Protein AF-A0AAN8J5N7-F1 (afdb_monomer)

InterPro domains:
  IPR000756 Diacylglycerol kinase, accessory domain [PF00609] (14-137)
  IPR000756 Diacylglycerol kinase, accessory domain [SM00045] (11-137)
  IPR016064 NAD kinase/diacylglycerol kinase-like domain superfamily [SSF111331] (6-150)
  IPR037607 Diacylglycerol kinase [PTHR11255] (16-158)

Nearest PDB structures (foldseek):
  3vzd-assembly2_B  TM=5.921E-01  e=3.097E-03  Homo sapiens
  3vzc-assembly1_A  TM=5.542E-01  e=2.042E-03  Homo sapiens
  3vzd-assembly2_E-4  TM=5.529E-01  e=8.522E-03  Homo sapiens
  3vzc-assembly4_D  TM=5.404E-01  e=1.372E-02  Homo sapiens
  3vzb-assembly1_A  TM=5.386E-01  e=2.641E-02  Homo sapiens

Mean predicted aligned error: 8.02 Å

Solvent-accessible surface area (backbone atoms only — not comparable to full-atom values): 9602 Å² total; per-residue (Å²): 140,82,87,89,80,88,70,79,65,63,32,43,30,39,42,67,67,79,44,69,81,68,74,57,60,75,70,52,54,63,54,30,53,60,33,45,79,25,44,48,44,24,48,66,86,40,76,57,90,70,64,87,23,34,24,44,38,37,30,38,55,72,57,43,87,91,71,32,36,57,75,69,68,51,68,84,59,84,91,69,76,84,82,50,69,85,74,57,41,32,42,31,32,48,31,64,40,75,66,51,54,56,29,40,63,72,68,75,46,68,69,45,76,74,50,73,26,50,33,42,36,38,39,35,69,68,49,56,41,53,33,31,42,78,84,52,71,47,78,39,67,61,42,78,46,79,48,59,76,86,65,86,81,94,72,94,72,82,87,130

Sequence (160 aa):
MGECIYSVEQFLALAKFCYFTYGTKDVLERECKDLHKKIQVELDGKPIDLPEIEGLVILN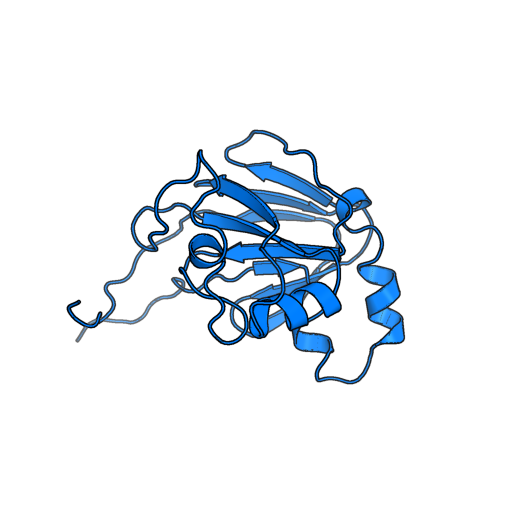ISSWGGGVRPWQLSPDEEGFKPVRYDDKVLEVMALYSSFHIAQLQVGLASPIKLGQASEVKIRLSGGNAPMQVDGEPWIQHPAEIIISHHGQASMLAKME

Organism: Patella caerulea (NCBI:txid87958)

Radius of gyration: 15.78 Å; Cα contacts (8 Å, |Δi|>4): 296; chains: 1; bounding box: 33×38×49 Å

pLDDT: mean 79.76, std 18.22, range [24.88, 98.19]

Foldseek 3Di:
DDDDDDDLWWKKKLACVLVVVVPPPPVQVVQLFQVQVQKWKDFQNHTFRDDRFSMKIKGLDQADQQGQRQCVLCVPDPDDDPRDNPPLKIWIWTHNDPVSSVCSNVSNDHIGTRDIHQKMKMFGHNAWTWIDTPHDIDIHGGDIDMDHDDDDDDDDDDDD

Secondary structure (DSSP, 8-state):
-------S---EEESSHHHHTTT-HHHHHHHHTTHHHHEEEEETTEEE---S-SEEEEESSS-BTTTB-HHHH-TT-TTPPPP-SSSS-EEEEEES-HHHHHHHHTTSS--EEEEEESEEEEEE-SS-EEEEETTEEEEEPSEEEEEE------------

Structure (mmCIF, N/CA/C/O backbone):
data_AF-A0AAN8J5N7-F1
#
_entry.id   AF-A0AAN8J5N7-F1
#
loop_
_atom_site.group_PDB
_atom_site.id
_atom_site.type_symbol
_atom_site.label_atom_id
_atom_site.label_alt_id
_atom_site.label_comp_id
_atom_site.label_asym_id
_atom_site.label_entity_id
_atom_site.label_seq_id
_atom_site.pdbx_PDB_ins_code
_atom_site.Cartn_x
_atom_site.Cartn_y
_atom_site.Cartn_z
_atom_site.occupancy
_atom_site.B_iso_or_equiv
_atom_site.auth_seq_id
_atom_site.auth_comp_id
_atom_site.auth_asym_id
_atom_site.auth_atom_id
_atom_site.pdbx_PDB_model_num
ATOM 1 N N . MET A 1 1 ? 7.778 9.420 -32.842 1.00 39.41 1 MET A N 1
ATOM 2 C CA . MET A 1 1 ? 6.674 10.368 -32.591 1.00 39.41 1 MET A CA 1
ATOM 3 C C . MET A 1 1 ? 5.528 9.552 -32.050 1.00 39.41 1 MET A C 1
ATOM 5 O O . MET A 1 1 ? 5.104 8.637 -32.739 1.00 39.41 1 MET A O 1
ATOM 9 N N . GLY A 1 2 ? 5.119 9.789 -30.814 1.00 28.58 2 GLY A N 1
ATOM 10 C CA . GLY A 1 2 ? 4.080 8.989 -30.178 1.00 28.58 2 GLY A CA 1
ATOM 11 C C . GLY A 1 2 ? 3.784 9.571 -28.815 1.00 28.58 2 GLY A C 1
ATOM 12 O O . GLY A 1 2 ? 4.687 9.672 -27.996 1.00 28.58 2 GLY A O 1
ATOM 13 N N . GLU A 1 3 ? 2.567 10.060 -28.671 1.00 26.83 3 GLU A N 1
ATOM 14 C CA . GLU A 1 3 ? 2.068 10.924 -27.612 1.00 26.83 3 GLU A CA 1
ATOM 15 C C . GLU A 1 3 ? 2.080 10.260 -26.228 1.00 26.83 3 GLU A C 1
ATOM 17 O O . GLU A 1 3 ? 1.970 9.044 -26.089 1.00 26.83 3 GLU A O 1
ATOM 22 N N . CYS A 1 4 ? 2.233 11.102 -25.206 1.00 39.81 4 CYS A N 1
ATOM 23 C CA . CYS A 1 4 ? 2.320 10.736 -23.799 1.00 39.81 4 CYS A CA 1
ATOM 24 C C . CYS A 1 4 ? 0.940 10.921 -23.153 1.00 39.81 4 CYS A C 1
ATOM 26 O O . CYS A 1 4 ? 0.425 12.039 -23.157 1.00 39.81 4 CYS A O 1
ATOM 28 N N . ILE A 1 5 ? 0.340 9.853 -22.615 1.00 24.88 5 ILE A N 1
ATOM 29 C CA . ILE A 1 5 ? -0.875 9.903 -21.782 1.00 24.88 5 ILE A CA 1
ATOM 30 C C . ILE A 1 5 ? -0.716 8.890 -20.626 1.00 24.88 5 ILE A C 1
ATOM 32 O O . ILE A 1 5 ? -0.153 7.814 -20.800 1.00 24.88 5 ILE A O 1
ATOM 36 N N . TYR A 1 6 ? -1.156 9.314 -19.441 1.00 30.36 6 TYR A N 1
ATOM 37 C CA . TYR A 1 6 ? -0.693 8.996 -18.084 1.00 30.36 6 TYR A CA 1
ATOM 38 C C . TYR A 1 6 ? -0.882 7.568 -17.516 1.00 30.36 6 TYR A C 1
ATOM 40 O O . TYR A 1 6 ? -1.828 6.859 -17.846 1.00 30.36 6 TYR A O 1
ATOM 48 N N . SER A 1 7 ? -0.056 7.315 -16.482 1.00 31.45 7 SER A N 1
ATOM 49 C CA . SER A 1 7 ? -0.211 6.409 -15.321 1.00 31.45 7 SER A CA 1
ATOM 50 C C . SER A 1 7 ? 0.401 5.005 -15.432 1.00 31.45 7 SER A C 1
ATOM 52 O O . SER A 1 7 ? -0.281 4.038 -15.748 1.00 31.45 7 SER A O 1
ATOM 54 N N . VAL A 1 8 ? 1.698 4.891 -15.114 1.00 30.47 8 VAL A N 1
ATOM 55 C CA . VAL A 1 8 ? 2.372 3.592 -14.876 1.00 30.47 8 VAL A CA 1
ATOM 56 C C . VAL A 1 8 ? 3.122 3.554 -13.536 1.00 30.47 8 VAL A C 1
ATOM 58 O O . VAL A 1 8 ? 3.721 2.538 -13.200 1.00 30.47 8 VAL A O 1
ATOM 61 N N . GLU A 1 9 ? 3.080 4.618 -12.732 1.00 39.28 9 GLU A N 1
ATOM 62 C CA . GLU A 1 9 ? 3.928 4.703 -11.536 1.00 39.28 9 GLU A CA 1
ATOM 63 C C . GLU A 1 9 ? 3.197 4.601 -10.201 1.00 39.28 9 GLU A C 1
ATOM 65 O O . GLU A 1 9 ? 3.896 4.624 -9.213 1.00 39.28 9 GLU A O 1
ATOM 70 N N . GLN A 1 10 ? 1.882 4.345 -10.137 1.00 40.84 10 GLN A N 1
ATOM 71 C CA . GLN A 1 10 ? 1.082 4.457 -8.903 1.00 40.84 10 GLN A CA 1
ATOM 72 C C . GLN A 1 10 ? 1.672 3.721 -7.682 1.00 40.84 10 GLN A C 1
ATOM 74 O O . GLN A 1 10 ? 1.384 2.556 -7.410 1.00 40.84 10 GLN A O 1
ATOM 79 N N . PHE A 1 11 ? 2.466 4.441 -6.904 1.00 49.28 11 PHE A N 1
ATOM 80 C CA . PHE A 1 11 ? 2.841 4.108 -5.549 1.00 49.28 11 PHE A CA 1
ATOM 81 C C . PHE A 1 11 ? 1.792 4.729 -4.647 1.00 49.28 11 PHE A C 1
ATOM 83 O O . PHE A 1 11 ? 1.860 5.927 -4.429 1.00 49.28 11 PHE A O 1
ATOM 90 N N . LEU A 1 12 ? 0.841 3.975 -4.096 1.00 53.41 12 LEU A N 1
ATOM 91 C CA . LEU A 1 12 ? 0.008 4.541 -3.037 1.00 53.41 12 LEU A CA 1
ATOM 92 C C . LEU A 1 12 ? 0.590 4.179 -1.678 1.00 53.41 12 LEU A C 1
ATOM 94 O O . LEU A 1 12 ? 0.562 3.013 -1.284 1.00 53.41 12 LEU A O 1
ATOM 98 N N . ALA A 1 13 ? 1.023 5.186 -0.922 1.00 57.97 13 ALA A N 1
ATOM 99 C CA . ALA A 1 13 ? 1.199 5.037 0.514 1.00 57.97 13 ALA A CA 1
ATOM 100 C C . ALA A 1 13 ? 0.158 5.798 1.313 1.00 57.97 13 ALA A C 1
ATOM 102 O O . ALA A 1 13 ? -0.004 7.010 1.181 1.00 57.97 13 ALA A O 1
ATOM 103 N N . LEU A 1 14 ? -0.436 5.079 2.257 1.00 58.09 14 LEU A N 1
ATOM 104 C CA . LEU A 1 14 ? -1.031 5.648 3.453 1.00 58.09 14 LEU A CA 1
ATOM 105 C C . LEU A 1 14 ? 0.070 5.752 4.509 1.00 58.09 14 LEU A C 1
ATOM 107 O O . LEU A 1 14 ? 0.166 4.881 5.365 1.00 58.09 14 LEU A O 1
ATOM 111 N N . ALA A 1 15 ? 0.981 6.722 4.416 1.00 58.00 15 ALA A N 1
ATOM 112 C CA . ALA A 1 15 ? 2.078 6.818 5.382 1.00 58.00 15 ALA A CA 1
ATOM 113 C C . ALA A 1 15 ? 2.638 8.236 5.551 1.00 58.00 15 ALA A C 1
ATOM 115 O O . ALA A 1 15 ? 2.529 9.102 4.689 1.00 58.00 15 ALA A O 1
ATOM 116 N N . LYS A 1 16 ? 3.333 8.435 6.677 1.00 54.41 16 LYS A N 1
ATOM 117 C CA . LYS A 1 16 ? 3.960 9.692 7.129 1.00 54.41 16 LYS A CA 1
ATOM 118 C C . LYS A 1 16 ? 5.162 10.162 6.283 1.00 54.41 16 LYS A C 1
ATOM 120 O O . LYS A 1 16 ? 5.783 11.159 6.644 1.00 54.41 16 LYS A O 1
ATOM 125 N N . PHE A 1 17 ? 5.542 9.455 5.214 1.00 53.00 17 PHE A N 1
ATOM 126 C CA . PHE A 1 17 ? 6.863 9.601 4.583 1.00 53.00 17 PHE A CA 1
ATOM 127 C C . PHE A 1 17 ? 7.121 11.014 4.033 1.00 53.00 17 PHE A C 1
ATOM 129 O O . PHE 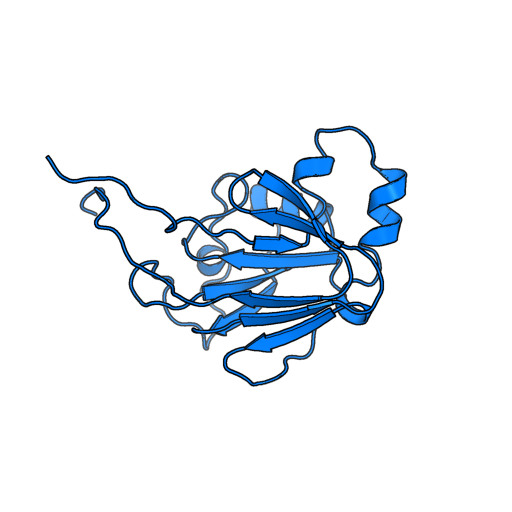A 1 17 ? 8.109 11.637 4.417 1.00 53.00 17 PHE A O 1
ATOM 136 N N . CYS A 1 18 ? 6.201 11.572 3.238 1.00 50.78 18 CYS A N 1
ATOM 137 C CA . CYS A 1 18 ? 6.325 12.943 2.727 1.00 50.78 18 CYS A CA 1
ATOM 138 C C . CYS A 1 18 ? 6.305 14.022 3.819 1.00 50.78 18 CYS A C 1
ATOM 140 O O . CYS A 1 18 ? 6.862 15.095 3.624 1.00 50.78 18 CYS A O 1
ATOM 142 N N . TYR A 1 19 ? 5.699 13.762 4.979 1.00 46.88 19 TYR A N 1
ATOM 143 C CA . TYR A 1 19 ? 5.621 14.752 6.056 1.00 46.88 19 TYR A CA 1
ATOM 144 C C . TYR A 1 19 ? 6.784 14.674 7.049 1.00 46.88 19 TYR A C 1
ATOM 146 O O . TYR A 1 19 ? 7.016 15.626 7.796 1.00 46.88 19 TYR A O 1
ATOM 154 N N . PHE A 1 20 ? 7.559 13.583 7.040 1.00 48.88 20 PHE A N 1
ATOM 155 C CA . PHE A 1 20 ? 8.790 13.481 7.826 1.00 48.88 20 PHE A CA 1
ATOM 156 C C . PHE A 1 20 ? 9.802 14.577 7.448 1.00 48.88 20 PHE A C 1
ATOM 158 O O . PHE A 1 20 ? 10.536 15.056 8.313 1.00 48.88 20 PHE A O 1
ATOM 165 N N . THR A 1 21 ? 9.796 15.032 6.191 1.00 48.31 21 THR A N 1
ATOM 166 C CA . THR A 1 21 ? 10.653 16.123 5.702 1.00 48.31 21 THR A CA 1
ATOM 167 C C . THR A 1 21 ? 10.114 17.525 6.024 1.00 48.31 21 THR A C 1
ATOM 169 O O . THR A 1 21 ? 10.899 18.469 6.039 1.00 48.31 21 THR A O 1
ATOM 172 N N . TYR A 1 22 ? 8.823 17.678 6.354 1.00 44.62 22 TYR A N 1
ATOM 173 C CA . TYR A 1 22 ? 8.160 18.983 6.539 1.00 44.62 22 TYR A CA 1
ATOM 174 C C . TYR A 1 22 ? 7.880 19.391 8.002 1.00 44.62 22 TYR A C 1
ATOM 176 O O . TYR A 1 22 ? 7.240 20.409 8.250 1.00 44.62 22 TYR A O 1
ATOM 184 N N . GLY A 1 23 ? 8.394 18.662 8.999 1.00 40.72 23 GLY A N 1
ATOM 185 C CA . GLY A 1 23 ? 8.480 19.163 10.383 1.00 40.72 23 GLY A CA 1
ATOM 186 C C . GLY A 1 23 ? 7.190 19.137 11.222 1.00 40.72 23 GLY A C 1
ATOM 187 O O . GLY A 1 23 ? 7.233 19.490 12.397 1.00 40.72 23 GLY A O 1
ATOM 188 N N . THR A 1 24 ? 6.062 18.654 10.697 1.00 51.09 24 THR A N 1
ATOM 189 C CA . THR A 1 24 ? 4.785 18.510 11.430 1.00 51.09 24 THR A CA 1
ATOM 190 C C . THR A 1 24 ? 4.638 17.126 12.076 1.00 51.09 24 THR A C 1
ATOM 192 O O . THR A 1 24 ? 3.695 16.390 11.787 1.00 51.09 24 THR A O 1
ATOM 195 N N . LYS A 1 25 ? 5.590 16.730 12.929 1.00 51.50 25 LYS A N 1
ATOM 196 C CA . LYS A 1 25 ? 5.638 15.370 13.507 1.00 51.50 25 LYS A CA 1
ATOM 197 C C . LYS A 1 25 ? 4.430 15.043 14.406 1.00 51.50 25 LYS A C 1
ATOM 199 O O . LYS A 1 25 ? 3.832 13.983 14.249 1.00 51.50 25 LYS A O 1
ATOM 204 N N . ASP A 1 26 ? 3.999 15.977 15.255 1.00 49.69 26 ASP A N 1
ATOM 205 C CA . ASP A 1 26 ? 3.040 15.678 16.337 1.00 49.69 26 ASP A CA 1
ATOM 206 C C . ASP A 1 26 ? 1.576 15.505 15.891 1.00 49.69 26 ASP A C 1
ATOM 208 O O . ASP A 1 26 ? 0.827 14.720 16.476 1.00 49.69 26 ASP A O 1
ATOM 212 N N . VAL A 1 27 ? 1.133 16.226 14.855 1.00 53.59 27 VAL A N 1
ATOM 213 C CA . VAL A 1 27 ? -0.262 16.142 14.373 1.00 53.59 27 VAL A CA 1
ATOM 214 C C . VAL A 1 27 ? -0.480 14.852 13.574 1.00 53.59 27 VAL A C 1
ATOM 216 O O . VAL A 1 27 ? -1.494 14.180 13.738 1.00 53.59 27 VAL A O 1
ATOM 219 N N . LEU A 1 28 ? 0.504 14.450 12.768 1.00 55.69 28 LEU A N 1
ATOM 220 C CA . LEU A 1 28 ? 0.425 13.263 11.909 1.00 55.69 28 LEU A CA 1
ATOM 221 C C . LEU A 1 28 ? 0.673 11.947 12.651 1.00 55.69 28 LEU A C 1
ATOM 223 O O . LEU A 1 28 ? 0.159 10.905 12.234 1.00 55.69 28 LEU A O 1
ATOM 227 N N . GLU A 1 29 ? 1.418 11.970 13.760 1.00 57.38 29 GLU A N 1
ATOM 228 C CA . GLU A 1 29 ? 1.558 10.798 14.629 1.00 57.38 29 GLU A CA 1
ATOM 229 C C . GLU A 1 29 ? 0.214 10.321 15.180 1.00 57.38 29 GLU A C 1
ATOM 231 O O . GLU A 1 29 ? -0.030 9.116 15.209 1.00 57.38 29 GLU A O 1
ATOM 236 N N . ARG A 1 30 ? -0.688 11.245 15.535 1.00 61.12 30 ARG A N 1
ATOM 237 C CA . ARG A 1 30 ? -2.034 10.913 16.025 1.00 61.12 30 ARG A CA 1
ATOM 238 C C . ARG A 1 30 ? -2.960 10.388 14.931 1.00 61.12 30 ARG A C 1
ATOM 240 O O . ARG A 1 30 ? -3.722 9.457 15.182 1.00 61.12 30 ARG A O 1
ATOM 247 N N . GLU A 1 31 ? -2.886 10.947 13.726 1.00 63.06 31 GLU A N 1
ATOM 248 C CA . GLU A 1 31 ? -3.780 10.567 12.624 1.00 63.06 31 GLU A CA 1
ATOM 249 C C . GLU A 1 31 ? -3.476 9.173 12.058 1.00 63.06 31 GLU A C 1
ATOM 251 O O . GLU A 1 31 ? -4.397 8.458 11.671 1.00 63.06 31 GLU A O 1
ATOM 256 N N . CYS A 1 32 ? -2.218 8.728 12.076 1.00 64.44 32 CYS A N 1
ATOM 257 C CA . CYS A 1 32 ? -1.856 7.397 11.565 1.00 64.44 32 CYS A CA 1
ATOM 258 C C . CYS A 1 32 ? -1.826 6.310 12.648 1.00 64.44 32 CYS A C 1
ATOM 260 O O . CYS A 1 32 ? -1.658 5.133 12.327 1.00 64.44 32 CYS A O 1
ATOM 262 N N . LYS A 1 33 ? -1.946 6.683 13.929 1.00 74.25 33 LYS A N 1
ATOM 263 C CA . LYS A 1 33 ? -2.015 5.704 15.012 1.00 74.25 33 LYS A CA 1
ATOM 264 C C . LYS A 1 33 ? -3.270 4.851 14.837 1.00 74.25 33 LYS A C 1
ATOM 266 O O . LYS A 1 33 ? -4.345 5.376 14.541 1.00 74.25 33 LYS A O 1
ATOM 271 N N . ASP A 1 34 ? -3.111 3.544 15.025 1.00 85.12 34 ASP A N 1
ATOM 272 C CA . ASP A 1 34 ? -4.183 2.563 14.864 1.00 85.12 34 ASP A CA 1
ATOM 273 C C . ASP A 1 34 ? -4.809 2.559 13.453 1.00 85.12 34 ASP A C 1
ATOM 275 O O . ASP A 1 34 ? -6.014 2.348 13.316 1.00 85.12 34 ASP A O 1
ATOM 279 N N . LEU A 1 35 ? -4.017 2.779 12.390 1.00 87.06 35 LEU A N 1
ATOM 280 C CA . LEU A 1 35 ? -4.528 2.813 11.010 1.00 87.06 35 LEU A CA 1
ATOM 281 C C . LEU A 1 35 ? -5.340 1.555 10.664 1.00 87.06 35 LEU A C 1
ATOM 283 O O . LEU A 1 35 ? -6.402 1.666 10.060 1.00 87.06 35 LEU A O 1
ATOM 287 N N . HIS A 1 36 ? -4.905 0.384 11.134 1.00 91.25 36 HIS A N 1
ATOM 288 C CA . HIS A 1 36 ? -5.616 -0.896 11.002 1.00 91.25 36 HIS A CA 1
ATOM 289 C C . HIS A 1 36 ? -7.058 -0.894 11.547 1.00 91.25 36 HIS A C 1
ATOM 291 O O . HIS A 1 36 ? -7.878 -1.685 11.098 1.00 91.25 36 HIS A O 1
ATOM 297 N N . LYS A 1 37 ? -7.399 -0.003 12.489 1.00 92.44 37 LYS A N 1
ATOM 298 C CA . LYS A 1 37 ? -8.775 0.182 12.997 1.00 92.44 37 LYS A CA 1
ATOM 299 C C . LYS A 1 37 ? -9.586 1.168 12.157 1.00 92.44 37 LYS A C 1
ATOM 301 O O . LYS A 1 37 ? -10.806 1.237 12.293 1.00 92.44 37 LYS A O 1
ATOM 306 N N . LYS A 1 38 ? -8.913 1.979 11.338 1.00 91.00 38 LYS A N 1
ATOM 307 C CA . LYS A 1 38 ? -9.511 3.044 10.524 1.00 91.00 38 LYS A CA 1
ATOM 308 C C . LYS A 1 38 ? -9.788 2.612 9.090 1.00 91.00 38 LYS A C 1
ATOM 310 O O . LYS A 1 38 ? -10.613 3.263 8.443 1.00 91.00 38 LYS A O 1
ATOM 315 N N . ILE A 1 39 ? -9.100 1.574 8.610 1.00 93.56 39 ILE A N 1
ATOM 316 C CA . ILE A 1 39 ? -9.223 1.068 7.244 1.00 93.56 39 ILE A CA 1
ATOM 317 C C . ILE A 1 39 ? -9.653 -0.398 7.205 1.00 93.56 39 ILE A C 1
ATOM 319 O O . ILE A 1 39 ? -9.275 -1.190 8.063 1.00 93.56 39 ILE A O 1
ATOM 323 N N . GLN A 1 40 ? -10.398 -0.763 6.167 1.00 96.69 40 GLN A N 1
ATOM 324 C CA . GLN A 1 40 ? -10.582 -2.147 5.730 1.00 96.69 40 GLN A CA 1
ATOM 325 C C . GLN A 1 40 ? -9.943 -2.300 4.356 1.00 96.69 40 GLN A C 1
ATOM 327 O O . GLN A 1 40 ? -10.055 -1.391 3.532 1.00 96.69 40 GLN A O 1
ATOM 332 N N . VAL A 1 41 ? -9.280 -3.428 4.112 1.00 97.06 41 VAL A N 1
ATOM 333 C CA . VAL A 1 41 ? -8.607 -3.704 2.840 1.00 97.06 41 VAL A CA 1
ATOM 334 C C . VAL A 1 41 ? -9.147 -5.003 2.261 1.00 97.06 41 VAL A C 1
ATOM 336 O O . VAL A 1 41 ? -9.253 -6.003 2.969 1.00 97.06 41 VAL A O 1
ATOM 339 N N . GLU A 1 42 ? -9.478 -4.981 0.975 1.00 98.19 42 GLU A N 1
ATOM 340 C CA . GLU A 1 42 ? -9.819 -6.163 0.191 1.00 98.19 42 GLU A CA 1
ATOM 341 C C . GLU A 1 42 ? -8.806 -6.338 -0.942 1.00 98.19 42 GLU A C 1
ATOM 343 O O . GLU A 1 42 ? -8.461 -5.376 -1.633 1.00 98.19 42 GLU A O 1
ATOM 348 N N . LEU A 1 43 ? -8.365 -7.578 -1.140 1.00 98.00 43 LEU A N 1
ATOM 349 C CA . LEU A 1 43 ? -7.518 -8.016 -2.245 1.00 98.00 43 LEU A CA 1
ATOM 350 C C . LEU A 1 43 ? -8.349 -8.918 -3.156 1.00 98.00 43 LEU A C 1
ATOM 352 O O . LEU A 1 43 ? -8.820 -9.967 -2.713 1.00 98.00 43 LEU A O 1
ATOM 356 N N . ASP A 1 44 ? -8.580 -8.498 -4.400 1.00 97.56 44 ASP A N 1
ATOM 357 C CA . ASP A 1 44 ? -9.441 -9.205 -5.362 1.00 97.56 44 ASP A CA 1
ATOM 358 C C . ASP A 1 44 ? -10.818 -9.581 -4.765 1.00 97.56 44 ASP A C 1
ATOM 360 O O . ASP A 1 44 ? -11.311 -10.706 -4.890 1.00 97.56 44 ASP A O 1
ATOM 364 N N . GLY A 1 45 ? -11.426 -8.633 -4.041 1.00 97.31 45 GLY A N 1
ATOM 365 C CA . GLY A 1 45 ? -12.727 -8.790 -3.381 1.00 97.31 45 GLY A CA 1
ATOM 366 C C . GLY A 1 45 ? -12.721 -9.638 -2.103 1.00 97.31 45 GLY A C 1
ATOM 367 O O . GLY A 1 45 ? -13.787 -9.893 -1.540 1.00 97.31 45 GLY A O 1
ATOM 368 N N . LYS A 1 46 ? -11.554 -10.083 -1.622 1.00 97.81 46 LYS A N 1
ATOM 369 C CA . LYS A 1 46 ? -11.421 -10.809 -0.352 1.00 97.81 46 LYS A CA 1
ATOM 370 C C . LYS A 1 46 ? -10.888 -9.877 0.735 1.00 97.81 46 LYS A C 1
ATOM 372 O O . LYS A 1 46 ? -9.778 -9.370 0.573 1.00 97.81 46 LYS A O 1
ATOM 377 N N . PRO A 1 47 ? -11.624 -9.656 1.837 1.00 97.62 47 PRO A N 1
ATOM 378 C CA . PRO A 1 47 ? -11.106 -8.874 2.951 1.00 97.62 47 PRO A CA 1
ATOM 379 C C . PRO A 1 47 ? -9.887 -9.569 3.563 1.00 97.62 47 PRO A C 1
ATOM 381 O O . PRO A 1 47 ? -9.861 -10.797 3.669 1.00 97.62 47 PRO A O 1
ATOM 384 N N . ILE A 1 48 ? -8.893 -8.778 3.963 1.00 97.50 48 ILE A N 1
ATOM 385 C CA . ILE A 1 48 ? -7.704 -9.260 4.669 1.00 97.50 48 ILE A CA 1
ATOM 386 C C . ILE A 1 48 ? -7.660 -8.720 6.096 1.00 97.50 48 ILE A C 1
ATOM 388 O O . ILE A 1 48 ? -8.062 -7.584 6.359 1.00 97.50 48 ILE A O 1
ATOM 392 N N . ASP A 1 49 ? -7.125 -9.528 7.008 1.00 95.50 49 ASP A N 1
ATOM 393 C CA . ASP A 1 49 ? -6.854 -9.097 8.374 1.00 95.50 49 ASP A CA 1
ATOM 394 C C . ASP A 1 49 ? -5.562 -8.276 8.406 1.00 95.50 49 ASP A C 1
ATOM 396 O O . ASP A 1 49 ? -4.496 -8.733 7.987 1.00 95.50 49 ASP A O 1
ATOM 400 N N . LEU A 1 50 ? -5.658 -7.042 8.900 1.00 94.50 50 LEU A N 1
ATOM 401 C CA . LEU A 1 50 ? -4.512 -6.147 9.015 1.00 94.50 50 LEU A CA 1
ATOM 402 C C . LEU A 1 50 ? -3.853 -6.291 10.394 1.00 94.50 50 LEU A C 1
ATOM 404 O O . LEU A 1 50 ? -4.554 -6.213 11.408 1.00 94.50 50 LEU A O 1
ATOM 408 N N . PRO A 1 51 ? -2.515 -6.430 10.466 1.00 93.75 51 PRO A N 1
ATOM 409 C CA . PRO A 1 51 ? -1.799 -6.334 11.732 1.00 93.75 51 PRO A CA 1
ATOM 410 C C . PRO A 1 51 ? -1.818 -4.891 12.259 1.00 93.75 51 PRO A C 1
ATOM 412 O O . PRO A 1 51 ? -2.329 -3.978 11.607 1.00 93.75 51 PRO A O 1
ATOM 415 N N . GLU A 1 52 ? -1.226 -4.654 13.430 1.00 91.62 52 GLU A N 1
ATOM 416 C CA . GLU A 1 52 ? -1.067 -3.299 13.966 1.00 91.62 52 GLU A CA 1
ATOM 417 C C . GLU A 1 52 ? -0.129 -2.466 13.078 1.00 91.62 52 GLU A C 1
ATOM 419 O O . GLU A 1 52 ? 1.095 -2.495 13.210 1.00 91.62 52 GLU A O 1
ATOM 424 N N . ILE A 1 53 ? -0.726 -1.739 12.133 1.00 90.94 53 ILE A N 1
ATOM 425 C CA . ILE A 1 53 ? -0.005 -0.936 11.144 1.00 90.94 53 ILE A CA 1
ATOM 426 C C . ILE A 1 53 ? -0.237 0.556 11.357 1.00 90.94 53 ILE A C 1
ATOM 428 O O . ILE A 1 53 ? -1.301 0.986 11.813 1.00 90.94 53 ILE A O 1
ATOM 432 N N . GLU A 1 54 ? 0.770 1.332 10.972 1.00 88.25 54 GLU A N 1
ATOM 433 C CA . GLU A 1 54 ? 0.734 2.789 10.823 1.00 88.25 54 GLU A CA 1
ATOM 434 C C . GLU A 1 54 ? 0.834 3.222 9.356 1.00 88.25 54 GLU A C 1
ATOM 436 O O . GLU A 1 54 ? 0.697 4.410 9.058 1.00 88.25 54 GLU A O 1
ATOM 441 N N . GLY A 1 55 ? 1.074 2.280 8.438 1.00 89.06 55 GLY A N 1
ATOM 442 C CA . GLY A 1 55 ? 1.003 2.556 7.017 1.00 89.06 55 GLY A CA 1
ATOM 443 C C . GLY A 1 55 ? 0.724 1.350 6.133 1.00 89.06 55 GLY A C 1
ATOM 444 O O . GLY A 1 55 ? 1.076 0.217 6.459 1.00 89.06 55 GLY A O 1
ATOM 445 N N . LEU A 1 56 ? 0.087 1.631 5.000 1.00 92.56 56 LEU A N 1
ATOM 446 C CA . LEU A 1 56 ? -0.207 0.690 3.921 1.00 92.56 56 LEU A CA 1
ATOM 447 C C . LEU A 1 56 ? 0.491 1.184 2.657 1.00 92.56 56 LEU A C 1
ATOM 449 O O . LEU A 1 56 ? 0.448 2.378 2.368 1.00 92.56 56 LEU A O 1
ATOM 453 N N . VAL A 1 57 ? 1.126 0.279 1.926 1.00 93.19 57 VAL A N 1
ATOM 454 C CA . VAL A 1 57 ? 1.879 0.572 0.709 1.00 93.19 57 VAL A CA 1
ATOM 455 C C . VAL A 1 57 ? 1.412 -0.363 -0.399 1.00 93.19 57 VAL A C 1
ATOM 457 O O . VAL A 1 57 ? 1.389 -1.578 -0.211 1.00 93.19 57 VAL A O 1
ATOM 460 N N . ILE A 1 58 ? 1.067 0.210 -1.548 1.00 94.19 58 ILE A N 1
ATOM 461 C CA . ILE A 1 58 ? 0.663 -0.505 -2.758 1.00 94.19 58 ILE A CA 1
ATOM 462 C C . ILE A 1 58 ? 1.649 -0.132 -3.860 1.00 94.19 58 ILE A C 1
ATOM 464 O O . ILE A 1 58 ? 1.864 1.055 -4.117 1.00 94.19 58 ILE A O 1
ATOM 468 N N . LEU A 1 59 ? 2.283 -1.136 -4.460 1.00 91.75 59 LEU A N 1
ATOM 469 C CA . LEU A 1 59 ? 3.328 -0.979 -5.464 1.00 91.75 59 LEU A CA 1
ATOM 470 C C . LEU A 1 59 ? 2.871 -1.573 -6.796 1.00 91.75 59 LEU A C 1
ATOM 472 O O . LEU A 1 59 ? 2.328 -2.672 -6.830 1.00 91.75 59 LEU A O 1
ATOM 476 N N . ASN A 1 60 ? 3.154 -0.856 -7.882 1.00 90.75 60 ASN A N 1
ATOM 477 C CA . ASN A 1 60 ? 3.132 -1.384 -9.251 1.00 90.75 60 ASN A CA 1
ATOM 478 C C . ASN A 1 60 ? 4.549 -1.708 -9.774 1.00 90.75 60 ASN A C 1
ATOM 480 O O . ASN A 1 60 ? 4.719 -2.264 -10.854 1.00 90.75 60 ASN A O 1
ATOM 484 N N . ILE A 1 61 ? 5.594 -1.302 -9.044 1.00 88.44 61 ILE A N 1
ATOM 485 C CA . ILE A 1 61 ? 6.999 -1.500 -9.415 1.00 88.44 61 ILE A CA 1
ATOM 486 C C . ILE A 1 61 ? 7.760 -2.205 -8.293 1.00 88.44 61 ILE A C 1
ATOM 488 O O . ILE A 1 61 ? 7.441 -2.080 -7.114 1.00 88.44 61 ILE A O 1
ATOM 492 N N . SER A 1 62 ? 8.846 -2.895 -8.645 1.00 85.94 62 SER A N 1
ATOM 493 C CA . SER A 1 62 ? 9.600 -3.743 -7.710 1.00 85.94 62 SER A CA 1
ATOM 494 C C . SER A 1 62 ? 10.399 -3.003 -6.631 1.00 85.94 62 SER A C 1
ATOM 496 O O . SER A 1 62 ? 11.065 -3.647 -5.818 1.00 85.94 62 SER A O 1
ATOM 498 N N . SER A 1 63 ? 10.420 -1.670 -6.655 1.00 86.62 63 SER A N 1
ATOM 499 C CA . SER A 1 63 ? 11.229 -0.860 -5.745 1.00 86.62 63 SER A CA 1
ATOM 500 C C . SER A 1 63 ? 10.448 0.289 -5.136 1.00 86.62 63 SER A C 1
ATOM 502 O O . SER A 1 63 ? 9.629 0.914 -5.799 1.00 86.62 63 SER A O 1
ATOM 504 N N . TRP A 1 64 ? 10.782 0.622 -3.896 1.00 87.88 64 TRP A N 1
ATOM 505 C CA . TRP A 1 64 ? 10.118 1.635 -3.099 1.00 87.88 64 TRP A CA 1
ATOM 506 C C . TRP A 1 64 ? 11.114 2.431 -2.236 1.00 87.88 64 TRP A C 1
ATOM 508 O O . TRP A 1 64 ? 12.199 1.950 -1.923 1.00 87.88 64 TRP A O 1
ATOM 518 N N . GLY A 1 65 ? 10.754 3.656 -1.836 1.00 78.38 65 GLY A N 1
ATOM 519 C CA . GLY A 1 65 ? 11.302 4.303 -0.637 1.00 78.38 65 GLY A CA 1
ATOM 520 C C . GLY A 1 65 ? 12.828 4.416 -0.573 1.00 78.38 65 GLY A C 1
ATOM 521 O O . GLY A 1 65 ? 13.418 4.062 0.443 1.00 78.38 65 GLY A O 1
ATOM 522 N N . GLY A 1 66 ? 13.476 4.900 -1.637 1.00 81.50 66 GLY A N 1
ATOM 523 C CA . GLY A 1 66 ? 14.942 4.999 -1.703 1.0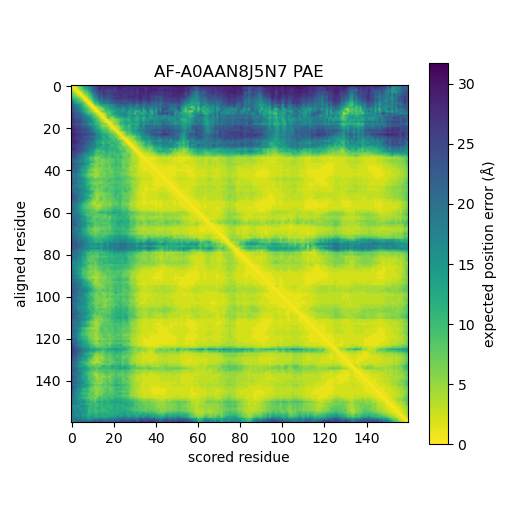0 81.50 66 GLY A CA 1
ATOM 524 C C . GLY A 1 66 ? 15.635 3.759 -2.280 1.00 81.50 66 GLY A C 1
ATOM 525 O O . GLY A 1 66 ? 16.817 3.552 -2.033 1.00 81.50 66 GLY A O 1
ATOM 526 N N . GLY A 1 67 ? 14.913 2.940 -3.051 1.00 84.44 67 GLY A N 1
ATOM 527 C CA . GLY A 1 67 ? 15.468 1.777 -3.754 1.00 84.44 67 GLY A CA 1
ATOM 528 C C . GLY A 1 67 ? 15.325 0.450 -3.007 1.00 84.44 67 GLY A C 1
ATOM 529 O O . GLY A 1 67 ? 15.865 -0.558 -3.458 1.00 84.44 67 GLY A O 1
ATOM 530 N N . VAL A 1 68 ? 14.575 0.428 -1.902 1.00 87.06 68 VAL A N 1
ATOM 531 C CA . VAL A 1 68 ? 14.185 -0.797 -1.192 1.00 87.06 68 VAL A CA 1
ATOM 532 C C . VAL A 1 68 ? 13.436 -1.708 -2.155 1.00 87.06 68 VAL A C 1
ATOM 534 O O . VAL A 1 68 ? 12.540 -1.251 -2.854 1.00 87.06 68 VAL A O 1
ATOM 537 N N . ARG A 1 69 ? 13.768 -3.000 -2.183 1.00 90.75 69 ARG A N 1
ATOM 538 C CA . ARG A 1 69 ? 13.075 -4.013 -2.994 1.00 90.75 69 ARG A CA 1
ATOM 539 C C . ARG A 1 69 ? 12.397 -5.020 -2.068 1.00 90.75 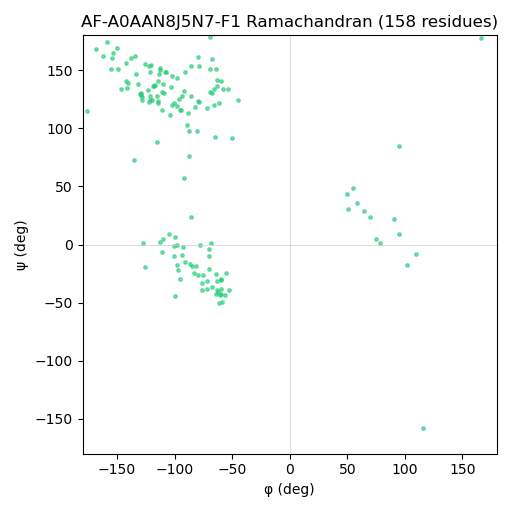69 ARG A C 1
ATOM 541 O O . ARG A 1 69 ? 13.027 -6.014 -1.711 1.00 90.75 69 ARG A O 1
ATOM 548 N N . PRO A 1 70 ? 11.147 -4.778 -1.630 1.00 88.31 70 PRO A N 1
ATOM 549 C CA . PRO A 1 70 ? 10.573 -5.520 -0.509 1.00 88.31 70 PRO A CA 1
ATOM 550 C C . PRO A 1 70 ? 10.508 -7.034 -0.773 1.00 88.31 70 PRO A C 1
ATOM 552 O O . PRO A 1 70 ? 10.941 -7.831 0.054 1.00 88.31 70 PRO A O 1
ATOM 555 N N . TRP A 1 71 ? 10.110 -7.447 -1.977 1.00 89.25 71 TRP A N 1
ATOM 556 C CA . TRP A 1 71 ? 10.061 -8.866 -2.354 1.00 89.25 71 TRP A CA 1
ATOM 557 C C . TRP A 1 71 ? 11.433 -9.539 -2.516 1.00 89.25 71 TRP A C 1
ATOM 559 O O . TRP A 1 71 ? 11.490 -10.759 -2.608 1.00 89.25 71 TR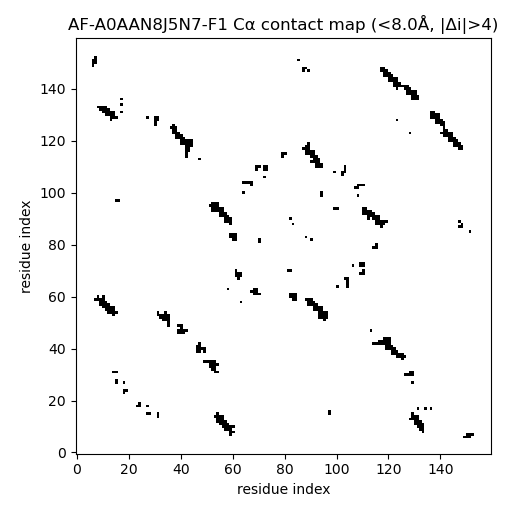P A O 1
ATOM 569 N N . GLN A 1 72 ? 12.533 -8.781 -2.513 1.00 87.56 72 GLN A N 1
ATOM 570 C CA . GLN A 1 72 ? 13.895 -9.329 -2.536 1.00 87.56 72 GLN A CA 1
ATOM 571 C C . GLN A 1 72 ? 14.541 -9.388 -1.144 1.00 87.56 72 GLN A C 1
ATOM 573 O O . GLN A 1 72 ? 15.517 -10.109 -0.968 1.00 87.56 72 GLN A O 1
ATOM 578 N N . LEU A 1 73 ? 14.016 -8.649 -0.158 1.00 83.12 73 LEU A N 1
ATOM 579 C CA . LEU A 1 73 ? 14.537 -8.651 1.216 1.00 83.12 73 LEU A CA 1
ATOM 580 C C . LEU A 1 73 ? 14.151 -9.912 2.001 1.00 83.12 73 LEU A C 1
ATOM 582 O O . LEU A 1 73 ? 14.866 -10.295 2.920 1.00 83.12 73 LEU A O 1
ATOM 586 N N . SER A 1 74 ? 13.039 -10.555 1.638 1.00 79.56 74 SER A N 1
ATOM 587 C CA . SER A 1 74 ? 12.575 -11.811 2.237 1.00 79.56 74 SER A CA 1
ATOM 588 C C . SER A 1 74 ? 12.127 -12.801 1.150 1.00 79.56 74 SER A C 1
ATOM 590 O O . SER A 1 74 ? 10.927 -13.004 0.960 1.00 79.56 74 SER A O 1
ATOM 592 N N . PRO A 1 75 ? 13.062 -13.393 0.382 1.00 72.12 75 PRO A N 1
ATOM 593 C CA . PRO A 1 75 ? 12.724 -14.288 -0.728 1.00 72.12 75 PRO A CA 1
ATOM 594 C C . PRO A 1 75 ? 12.142 -15.633 -0.264 1.00 72.12 75 PRO A C 1
ATOM 596 O O . PRO A 1 75 ? 11.439 -16.280 -1.033 1.00 72.12 75 PRO A O 1
ATOM 599 N N . ASP A 1 76 ? 12.397 -16.027 0.986 1.00 68.81 76 ASP A N 1
ATOM 600 C CA . ASP A 1 76 ? 12.019 -17.336 1.545 1.00 68.81 76 ASP A CA 1
ATOM 601 C C . ASP A 1 76 ? 10.534 -17.440 1.944 1.00 68.81 76 ASP A C 1
ATOM 603 O O . ASP A 1 76 ? 10.081 -18.471 2.437 1.00 68.81 76 ASP A O 1
ATOM 607 N N . GLU A 1 77 ? 9.759 -16.369 1.766 1.00 71.25 77 GLU A N 1
ATOM 608 C CA . GLU A 1 77 ? 8.340 -16.345 2.111 1.00 71.25 77 GLU A CA 1
ATO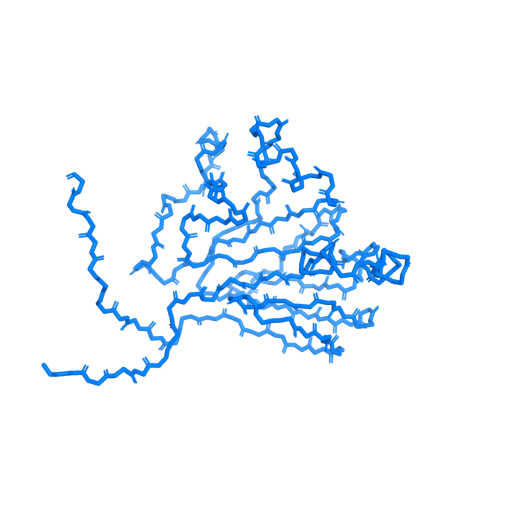M 609 C C . GLU A 1 77 ? 7.522 -17.016 0.996 1.00 71.25 77 GLU A C 1
ATOM 611 O O . GLU A 1 77 ? 7.236 -16.422 -0.049 1.00 71.25 77 GLU A O 1
ATOM 616 N N . GLU A 1 78 ? 7.195 -18.293 1.205 1.00 66.75 78 GLU A N 1
ATOM 617 C CA . GLU A 1 78 ? 6.426 -19.102 0.260 1.00 66.75 78 GLU A CA 1
ATOM 618 C C . GLU A 1 78 ? 5.039 -18.492 -0.018 1.00 66.75 78 GLU A C 1
ATOM 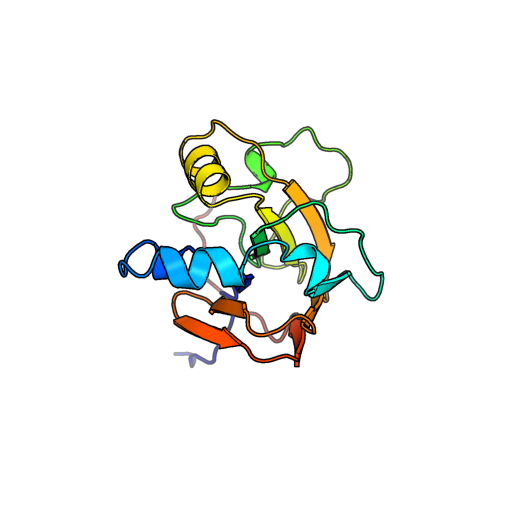620 O O . GLU A 1 78 ? 4.357 -18.001 0.880 1.00 66.75 78 GLU A O 1
ATOM 625 N N . GLY A 1 79 ? 4.596 -18.554 -1.278 1.00 80.62 79 GLY A N 1
ATOM 626 C CA . GLY A 1 79 ? 3.233 -18.178 -1.679 1.00 80.62 79 GLY A CA 1
ATOM 627 C C . GLY A 1 79 ? 3.106 -16.896 -2.507 1.00 80.62 79 GLY A C 1
ATOM 628 O O . GLY A 1 79 ? 2.032 -16.653 -3.059 1.00 80.62 79 GLY A O 1
ATOM 629 N N . PHE A 1 80 ? 4.180 -16.119 -2.673 1.00 87.12 80 PHE A N 1
ATOM 630 C CA . PHE A 1 80 ? 4.189 -14.939 -3.546 1.00 87.12 80 PHE A CA 1
ATOM 631 C C . PHE A 1 80 ? 4.782 -15.236 -4.923 1.00 87.12 80 PHE A C 1
ATOM 633 O O . PHE A 1 80 ? 5.742 -15.995 -5.068 1.00 87.12 80 PHE A O 1
ATOM 640 N N . LYS A 1 81 ? 4.219 -14.608 -5.955 1.00 87.56 81 LYS A N 1
ATOM 641 C CA . LYS A 1 81 ? 4.769 -14.648 -7.311 1.00 87.56 81 LYS A CA 1
ATOM 642 C C . LYS A 1 81 ? 5.941 -13.665 -7.423 1.00 87.56 81 LYS A C 1
ATOM 644 O O . LYS A 1 81 ? 5.959 -12.657 -6.712 1.00 87.56 81 LYS A O 1
ATOM 649 N N . PRO A 1 82 ? 6.900 -13.908 -8.337 1.00 87.94 82 PRO A N 1
ATOM 650 C CA . PRO A 1 82 ? 7.907 -12.909 -8.676 1.00 87.94 82 PRO A CA 1
ATOM 651 C C . PRO A 1 82 ? 7.245 -11.590 -9.080 1.00 87.94 82 PRO A C 1
ATOM 653 O O . PRO A 1 82 ? 6.304 -11.604 -9.869 1.00 87.94 82 PRO A O 1
ATOM 656 N N . VAL A 1 83 ? 7.748 -10.474 -8.551 1.00 88.25 83 VAL A N 1
ATOM 657 C CA . VAL A 1 83 ? 7.214 -9.137 -8.847 1.00 88.25 83 VAL A CA 1
ATOM 658 C C . VAL A 1 83 ? 7.439 -8.786 -10.307 1.00 88.25 83 VAL A C 1
ATOM 660 O O . VAL A 1 83 ? 8.550 -8.939 -10.828 1.00 88.25 83 VAL A O 1
ATOM 663 N N . ARG A 1 84 ? 6.394 -8.273 -10.949 1.00 87.25 84 ARG A N 1
ATOM 664 C CA . ARG A 1 84 ? 6.421 -7.793 -12.324 1.00 87.25 84 ARG A CA 1
ATOM 665 C C . ARG A 1 84 ? 5.539 -6.556 -12.432 1.00 87.25 84 ARG A C 1
ATOM 667 O O . ARG A 1 84 ? 4.476 -6.502 -11.850 1.00 87.25 84 ARG A O 1
ATOM 674 N N . TYR A 1 85 ? 5.977 -5.576 -13.208 1.00 86.00 85 TYR A N 1
ATOM 675 C CA . TYR A 1 85 ? 5.209 -4.349 -13.460 1.00 86.00 85 TYR A CA 1
ATOM 676 C C . TYR A 1 85 ? 4.328 -4.450 -14.719 1.00 86.00 85 TYR A C 1
ATOM 678 O O . TYR A 1 85 ? 3.634 -3.504 -15.082 1.00 86.00 85 TYR A O 1
ATOM 686 N N . ASP A 1 86 ? 4.397 -5.575 -15.439 1.00 88.38 86 ASP A N 1
ATOM 687 C CA . ASP A 1 86 ? 3.712 -5.816 -16.713 1.00 88.38 86 ASP A CA 1
ATOM 688 C C . ASP A 1 86 ? 2.612 -6.887 -16.629 1.00 88.38 86 ASP A C 1
ATOM 690 O O . ASP A 1 86 ? 1.993 -7.211 -17.644 1.00 88.38 86 ASP A O 1
ATOM 694 N N . ASP A 1 87 ? 2.358 -7.440 -15.442 1.00 89.69 87 ASP A N 1
ATOM 695 C CA . ASP A 1 87 ? 1.414 -8.541 -15.223 1.00 89.69 87 ASP A CA 1
ATOM 696 C C . ASP A 1 87 ? 0.054 -8.090 -14.666 1.00 89.69 87 ASP A C 1
ATOM 698 O O . ASP A 1 87 ? -0.859 -8.910 -14.544 1.00 89.69 87 ASP A O 1
ATOM 702 N N . LYS A 1 88 ? -0.107 -6.781 -14.415 1.00 91.94 88 LYS A N 1
ATOM 703 C CA . LYS A 1 88 ? -1.329 -6.155 -13.879 1.00 91.94 88 LYS A CA 1
ATOM 704 C C . LYS A 1 88 ? -1.660 -6.616 -12.459 1.00 91.94 88 LYS A C 1
ATOM 706 O O . LYS A 1 88 ? -2.832 -6.660 -12.074 1.00 91.94 88 LYS A O 1
ATOM 711 N N . VAL A 1 89 ? -0.635 -6.984 -11.704 1.00 92.88 89 VAL A N 1
ATOM 712 C CA . VAL A 1 89 ? -0.720 -7.331 -10.293 1.00 92.88 89 VAL A CA 1
ATOM 713 C C . VAL A 1 89 ? -0.038 -6.228 -9.488 1.00 92.88 89 VAL A C 1
ATOM 715 O O . VAL A 1 89 ? 0.997 -5.705 -9.876 1.00 92.88 89 VAL A O 1
ATOM 718 N N . LEU A 1 90 ? -0.660 -5.851 -8.377 1.00 93.31 90 LEU A N 1
ATOM 719 C CA . LEU A 1 90 ? -0.148 -4.891 -7.413 1.00 93.31 90 LEU A CA 1
ATOM 720 C C . LEU A 1 90 ? 0.388 -5.639 -6.197 1.00 93.31 90 LEU A C 1
ATOM 722 O O . LEU A 1 90 ? -0.280 -6.525 -5.656 1.00 93.31 90 LEU A O 1
ATOM 726 N N . GLU A 1 91 ? 1.559 -5.241 -5.721 1.00 93.94 91 GLU A N 1
ATOM 727 C CA . GLU A 1 91 ? 2.120 -5.704 -4.459 1.00 93.94 91 GLU A CA 1
ATOM 728 C C . GLU A 1 91 ? 1.608 -4.858 -3.296 1.00 93.94 91 GLU A C 1
ATOM 730 O O . GLU A 1 91 ? 1.744 -3.635 -3.289 1.00 93.94 91 GLU A O 1
ATOM 735 N N . VAL A 1 92 ? 1.071 -5.509 -2.265 1.00 94.62 92 VAL A N 1
ATOM 736 C CA . VAL A 1 92 ? 0.537 -4.833 -1.079 1.00 94.62 92 VAL A CA 1
ATOM 737 C C . VAL A 1 92 ? 1.375 -5.198 0.137 1.00 94.62 92 VAL A C 1
ATOM 739 O O . VAL A 1 92 ? 1.531 -6.373 0.474 1.00 94.62 92 VAL A O 1
ATOM 742 N N . MET A 1 93 ? 1.911 -4.190 0.821 1.00 93.75 93 MET A N 1
ATOM 743 C CA . MET A 1 93 ? 2.700 -4.358 2.039 1.00 93.75 93 MET A CA 1
ATOM 744 C C . MET A 1 93 ? 2.298 -3.365 3.132 1.00 93.75 93 MET A C 1
ATOM 746 O O . MET A 1 93 ? 1.671 -2.337 2.881 1.00 93.75 93 MET A O 1
ATOM 750 N N . ALA A 1 94 ? 2.687 -3.672 4.363 1.00 92.94 94 ALA A N 1
ATOM 751 C CA . ALA A 1 94 ? 2.354 -2.908 5.553 1.00 92.94 94 ALA A CA 1
ATOM 752 C C . ALA A 1 94 ? 3.596 -2.382 6.284 1.00 92.94 94 ALA A C 1
ATOM 754 O O . ALA A 1 94 ? 4.692 -2.946 6.220 1.00 92.94 94 ALA A O 1
ATOM 755 N N . LEU A 1 95 ? 3.399 -1.293 7.026 1.00 88.94 95 LEU A N 1
ATOM 756 C CA . LEU A 1 95 ? 4.411 -0.645 7.848 1.00 88.94 95 LEU A CA 1
ATOM 757 C C . LEU A 1 95 ? 3.876 -0.442 9.268 1.00 88.94 95 LEU A C 1
ATOM 759 O O . LEU A 1 95 ? 2.823 0.164 9.441 1.00 88.94 95 LEU A O 1
ATOM 763 N N . TYR A 1 96 ? 4.605 -0.892 10.294 1.00 88.25 96 TYR A N 1
ATOM 764 C CA . TYR A 1 96 ? 4.199 -0.672 11.691 1.00 88.25 96 TYR A CA 1
ATOM 765 C C . TYR A 1 96 ? 4.650 0.681 12.258 1.00 88.25 96 TYR A C 1
ATOM 767 O O . TYR A 1 96 ? 4.127 1.114 13.274 1.00 88.25 96 TYR A O 1
ATOM 775 N N . SER A 1 97 ? 5.636 1.352 11.652 1.00 83.38 97 SER A N 1
ATOM 776 C CA . SER A 1 97 ? 6.110 2.665 12.118 1.00 83.38 97 SER A CA 1
ATOM 777 C C . SER A 1 97 ? 7.035 3.345 11.107 1.00 83.38 97 SER A C 1
ATOM 779 O O . SER A 1 97 ? 7.568 2.703 10.202 1.00 83.38 97 SER A O 1
ATOM 781 N N . SER A 1 98 ? 7.331 4.630 11.316 1.00 80.06 98 SER A N 1
ATOM 782 C CA . SER A 1 98 ? 8.418 5.321 10.601 1.00 80.06 98 SER A CA 1
ATOM 783 C C . SER A 1 98 ? 9.789 4.674 10.843 1.00 80.06 98 SER A C 1
ATOM 785 O O . SER A 1 98 ? 10.650 4.706 9.967 1.00 80.06 98 SER A O 1
ATOM 787 N N . PHE A 1 99 ? 10.000 4.060 12.012 1.00 83.69 99 PHE A N 1
ATOM 788 C CA . PHE A 1 99 ? 11.238 3.339 12.308 1.00 83.69 99 PHE A CA 1
ATOM 789 C C . PHE A 1 99 ? 11.372 2.077 11.446 1.00 83.69 99 PHE A C 1
ATOM 791 O O . PHE A 1 99 ? 12.459 1.805 10.945 1.00 83.69 99 PHE A O 1
ATOM 798 N N . HIS A 1 100 ? 10.261 1.381 11.169 1.00 87.31 100 HIS A N 1
ATOM 799 C CA . HIS A 1 100 ? 10.239 0.257 10.228 1.00 87.31 100 HIS A CA 1
ATOM 800 C C . HIS A 1 100 ? 10.764 0.663 8.847 1.00 87.31 100 HIS A C 1
ATOM 802 O O . HIS A 1 100 ? 11.575 -0.045 8.260 1.00 87.31 100 HIS A O 1
ATOM 808 N N . ILE A 1 101 ? 10.345 1.835 8.354 1.00 86.31 101 ILE A N 1
ATOM 809 C CA . ILE A 1 101 ? 10.797 2.376 7.065 1.00 86.31 101 ILE A CA 1
ATOM 810 C C . ILE A 1 101 ? 12.316 2.555 7.064 1.00 86.31 101 ILE A C 1
ATOM 812 O O . ILE A 1 101 ? 12.990 2.091 6.148 1.00 86.31 101 ILE A O 1
ATOM 816 N N . ALA A 1 102 ? 12.857 3.190 8.108 1.00 86.19 102 ALA A N 1
ATOM 817 C CA . ALA A 1 102 ? 14.295 3.398 8.233 1.00 86.19 102 ALA A CA 1
ATOM 818 C C . ALA A 1 102 ? 15.054 2.062 8.268 1.00 86.19 102 ALA A C 1
ATOM 820 O O . ALA A 1 102 ? 16.057 1.914 7.578 1.00 86.19 102 ALA A O 1
ATOM 821 N N . GLN A 1 103 ? 14.553 1.070 9.013 1.00 89.94 103 GLN A N 1
ATOM 822 C CA . GLN A 1 103 ? 15.155 -0.263 9.074 1.00 89.94 103 GLN A CA 1
ATOM 823 C C . GLN A 1 103 ? 15.126 -0.983 7.717 1.00 89.94 103 GLN A C 1
ATOM 825 O O . GLN A 1 103 ? 16.120 -1.612 7.360 1.00 89.94 103 GLN A O 1
ATOM 830 N N . LEU A 1 104 ? 14.043 -0.860 6.940 1.00 88.44 104 LEU A N 1
ATOM 831 C CA . LEU A 1 104 ? 13.952 -1.413 5.581 1.00 88.44 104 LEU A CA 1
ATOM 832 C C . LEU A 1 104 ? 14.993 -0.789 4.640 1.00 88.44 104 LEU A C 1
ATOM 834 O O . LEU A 1 104 ? 15.627 -1.506 3.870 1.00 88.44 104 LEU A O 1
ATOM 838 N N . GLN A 1 105 ? 15.216 0.526 4.733 1.00 86.81 105 GLN A N 1
ATOM 839 C CA . GLN A 1 105 ? 16.205 1.240 3.914 1.00 86.81 105 GLN A CA 1
ATOM 840 C C . GLN A 1 105 ? 17.647 0.789 4.170 1.00 86.81 105 GLN A C 1
ATOM 842 O O . GLN A 1 105 ? 18.461 0.805 3.250 1.00 86.81 105 GLN A O 1
ATOM 847 N N . VAL A 1 106 ? 17.961 0.371 5.399 1.00 89.50 106 VAL A N 1
ATOM 848 C CA . VAL A 1 106 ? 19.299 -0.119 5.774 1.00 89.50 106 VAL A CA 1
ATOM 849 C C . VAL A 1 106 ? 19.402 -1.649 5.815 1.00 89.50 106 VAL A C 1
ATOM 851 O O . VAL A 1 106 ? 20.428 -2.175 6.238 1.00 89.50 106 VAL A O 1
ATOM 854 N N . GLY A 1 107 ? 18.357 -2.374 5.398 1.00 88.94 107 GLY A N 1
ATOM 855 C CA . GLY A 1 107 ? 18.348 -3.842 5.368 1.00 88.94 107 GLY A CA 1
ATOM 856 C C . GLY A 1 107 ? 18.327 -4.516 6.747 1.00 88.94 107 GLY A C 1
ATOM 857 O O . GLY A 1 107 ? 18.760 -5.655 6.877 1.00 88.94 107 GLY A O 1
ATOM 858 N N . LEU A 1 108 ? 17.845 -3.823 7.785 1.00 90.44 108 LEU A N 1
ATOM 859 C CA . LEU A 1 108 ? 17.741 -4.336 9.161 1.00 90.44 108 LEU A CA 1
ATOM 860 C C . LEU A 1 108 ? 16.339 -4.858 9.523 1.00 90.44 108 LEU A C 1
ATOM 862 O O . LEU A 1 108 ? 16.126 -5.294 10.653 1.00 90.44 108 LEU A O 1
ATOM 866 N N . ALA A 1 109 ? 15.379 -4.790 8.600 1.00 90.75 109 ALA A N 1
ATOM 867 C CA . ALA A 1 109 ? 14.034 -5.334 8.769 1.00 90.75 109 ALA A CA 1
ATOM 868 C C . ALA A 1 109 ? 13.561 -6.030 7.489 1.00 90.75 109 ALA A C 1
ATOM 870 O O . ALA A 1 109 ? 14.074 -5.775 6.399 1.00 90.75 109 ALA A O 1
ATOM 871 N N . SER A 1 110 ? 12.562 -6.898 7.636 1.00 88.94 110 SER A N 1
ATOM 872 C CA . SER A 1 110 ? 11.829 -7.506 6.524 1.00 88.94 110 SER A CA 1
ATOM 873 C C . SER A 1 110 ? 10.477 -6.816 6.348 1.00 88.94 110 SER A C 1
ATOM 875 O O . SER A 1 110 ? 9.874 -6.414 7.344 1.00 88.94 110 SER A O 1
ATOM 877 N N . PRO A 1 111 ? 9.980 -6.671 5.111 1.00 88.25 111 PRO A N 1
ATOM 878 C CA . PRO A 1 111 ? 8.673 -6.073 4.874 1.00 88.25 111 PRO A CA 1
ATOM 879 C C . PRO A 1 111 ? 7.549 -6.985 5.367 1.00 88.25 111 PRO A C 1
ATOM 881 O O . PRO A 1 111 ? 7.660 -8.206 5.309 1.00 88.25 111 PRO A O 1
ATOM 884 N N . ILE A 1 112 ? 6.430 -6.384 5.773 1.00 92.50 112 ILE A N 1
ATOM 885 C CA . ILE A 1 112 ? 5.190 -7.117 6.043 1.00 92.50 112 ILE A CA 1
ATOM 886 C C . ILE A 1 112 ? 4.434 -7.224 4.722 1.00 92.50 112 ILE A C 1
ATOM 888 O O . ILE A 1 112 ? 3.778 -6.264 4.318 1.00 92.50 112 ILE A O 1
ATOM 892 N N . LYS A 1 113 ? 4.543 -8.353 4.022 1.00 93.94 113 LYS A N 1
ATOM 893 C CA . LYS A 1 113 ? 3.803 -8.578 2.774 1.00 93.94 113 LYS A CA 1
ATOM 894 C C . LYS A 1 113 ? 2.373 -8.990 3.105 1.00 93.94 113 LYS A C 1
ATOM 896 O O . LYS A 1 113 ? 2.153 -9.953 3.829 1.00 93.94 113 LYS A O 1
ATOM 901 N N . LEU A 1 114 ? 1.401 -8.247 2.588 1.00 94.75 114 LEU A N 1
ATOM 902 C CA . LEU A 1 114 ? -0.021 -8.523 2.800 1.00 94.75 114 LEU A CA 1
ATOM 903 C C . LEU A 1 114 ? -0.622 -9.339 1.656 1.00 94.75 114 LEU A C 1
ATOM 905 O O . LEU A 1 114 ? -1.568 -10.091 1.872 1.00 94.75 114 LEU A O 1
ATOM 909 N N . GLY A 1 115 ? -0.097 -9.192 0.439 1.00 95.12 115 GLY A N 1
ATOM 910 C CA . GLY A 1 115 ? -0.661 -9.874 -0.715 1.00 95.12 115 GLY A CA 1
ATOM 911 C C . GLY A 1 115 ? -0.170 -9.348 -2.054 1.00 95.12 115 GLY A C 1
ATOM 912 O O . GLY A 1 115 ? 0.581 -8.376 -2.136 1.00 95.12 115 GLY A O 1
ATOM 913 N N . GLN A 1 116 ? -0.651 -10.011 -3.099 1.00 95.25 116 GLN A N 1
ATOM 914 C CA . GLN A 1 116 ? -0.574 -9.591 -4.492 1.00 95.25 116 GLN A CA 1
ATOM 915 C C . GLN A 1 116 ? -1.986 -9.683 -5.078 1.00 95.25 116 GLN A C 1
ATOM 917 O O . GLN A 1 116 ? -2.642 -10.707 -4.879 1.00 95.25 116 GLN A O 1
ATOM 922 N N . ALA A 1 117 ? -2.461 -8.631 -5.746 1.00 96.19 117 ALA A N 1
ATOM 923 C CA . ALA A 1 117 ? -3.841 -8.547 -6.238 1.00 96.19 117 ALA A CA 1
ATOM 924 C C . ALA A 1 117 ? -3.951 -7.711 -7.518 1.00 96.19 117 ALA A C 1
ATOM 926 O O . ALA A 1 117 ? -3.177 -6.780 -7.710 1.00 96.19 117 ALA A O 1
ATOM 927 N N . SER A 1 118 ? -4.924 -8.001 -8.381 1.00 95.38 118 SER A N 1
ATOM 928 C CA . SER A 1 118 ? -5.220 -7.161 -9.554 1.00 95.38 118 SER A CA 1
ATOM 929 C C . SER A 1 118 ? -6.115 -5.967 -9.215 1.00 95.38 118 SER A C 1
ATOM 931 O O . SER A 1 118 ? -6.079 -4.949 -9.910 1.00 95.38 118 SER A O 1
ATOM 933 N N . GLU A 1 119 ? -6.903 -6.079 -8.146 1.00 95.56 119 GLU A N 1
ATOM 934 C CA . GLU A 1 119 ? -7.664 -4.979 -7.561 1.00 95.56 119 GLU A CA 1
ATOM 935 C C . GLU A 1 119 ? -7.419 -4.905 -6.051 1.00 95.56 119 GLU A C 1
ATOM 937 O O . GLU A 1 119 ? -7.573 -5.890 -5.324 1.00 95.56 119 GLU A O 1
ATOM 942 N N . VAL A 1 120 ? -7.086 -3.707 -5.571 1.00 96.75 120 VAL A N 1
ATOM 943 C CA . VAL A 1 120 ? -6.991 -3.392 -4.146 1.00 96.75 120 VAL A CA 1
ATOM 944 C C . VAL A 1 120 ? -8.063 -2.373 -3.802 1.00 96.75 120 VAL A C 1
ATOM 946 O O . VAL A 1 120 ? -8.088 -1.271 -4.353 1.00 96.75 120 VAL A O 1
ATOM 94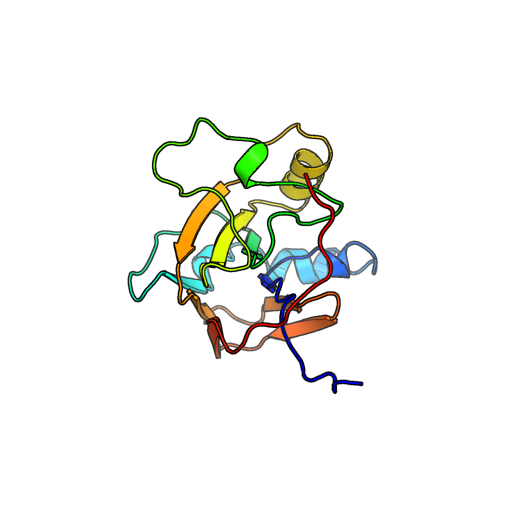9 N N . LYS A 1 121 ? -8.935 -2.723 -2.860 1.00 96.38 121 LYS A N 1
ATOM 950 C CA . LYS A 1 121 ? -9.958 -1.817 -2.338 1.00 96.38 121 LYS A CA 1
ATOM 951 C C . LYS A 1 121 ? -9.643 -1.454 -0.900 1.00 96.38 121 LYS A C 1
ATOM 953 O O . LYS A 1 121 ? -9.405 -2.329 -0.074 1.00 96.38 121 LYS A O 1
ATOM 958 N N . ILE A 1 122 ? -9.682 -0.164 -0.596 1.00 95.25 122 ILE A N 1
ATOM 959 C CA . ILE A 1 122 ? -9.472 0.383 0.740 1.00 95.25 122 ILE A CA 1
ATOM 960 C C . ILE A 1 122 ? -10.721 1.162 1.134 1.00 95.25 122 ILE A C 1
ATOM 962 O O . ILE A 1 122 ? -11.113 2.108 0.455 1.00 95.25 122 ILE A O 1
ATOM 966 N N . ARG A 1 123 ? -11.325 0.812 2.264 1.00 95.38 123 ARG A N 1
ATOM 967 C CA . ARG A 1 123 ? -12.380 1.613 2.891 1.00 95.38 123 ARG A CA 1
ATOM 968 C C . ARG A 1 123 ? -11.801 2.345 4.079 1.00 95.38 123 ARG A C 1
ATOM 970 O O . ARG A 1 123 ? -11.474 1.708 5.073 1.00 95.38 123 ARG A O 1
ATOM 977 N N . LEU A 1 124 ? -11.692 3.664 3.987 1.00 89.56 124 LEU A N 1
ATOM 978 C CA . LEU A 1 124 ? -11.283 4.534 5.085 1.00 89.56 124 LEU A CA 1
ATOM 979 C C . LEU A 1 124 ? -12.530 5.091 5.777 1.00 89.56 124 LEU A C 1
ATOM 981 O O . LEU A 1 124 ? -13.285 5.851 5.175 1.00 89.56 124 LEU A O 1
ATOM 985 N N . SER A 1 125 ? -12.732 4.742 7.047 1.00 90.62 125 SER A N 1
ATOM 986 C CA . SER A 1 125 ? -13.884 5.194 7.844 1.00 90.62 125 SER A CA 1
ATOM 987 C C . SER A 1 125 ? -13.500 5.870 9.162 1.00 90.62 125 SER A C 1
ATOM 989 O O . SER A 1 125 ? -14.307 6.599 9.732 1.00 90.62 125 SER A O 1
ATOM 991 N N . GLY A 1 126 ? -12.280 5.659 9.663 1.00 82.62 126 GLY A N 1
ATOM 992 C CA . GLY A 1 126 ? -11.846 6.124 10.987 1.00 82.62 126 GLY A CA 1
ATOM 993 C C . GLY A 1 126 ? -11.299 7.556 11.062 1.00 82.62 126 GLY A C 1
ATOM 994 O O . GLY A 1 126 ? -10.506 7.840 11.961 1.00 82.62 126 GLY A O 1
ATOM 995 N N . GLY A 1 127 ? -11.673 8.435 10.129 1.00 83.75 127 GLY A N 1
ATOM 996 C CA . GLY A 1 127 ? -11.178 9.812 10.034 1.00 83.75 127 GLY A CA 1
ATOM 997 C C . GLY A 1 127 ? -10.380 10.071 8.759 1.00 83.75 127 GLY A C 1
ATOM 998 O O . GLY A 1 127 ? -10.550 9.371 7.762 1.00 83.75 127 GLY A O 1
ATOM 999 N N . ASN A 1 128 ? -9.531 11.097 8.793 1.00 83.12 128 ASN A N 1
ATOM 1000 C CA . ASN A 1 128 ? -8.694 11.443 7.653 1.00 83.12 128 ASN A CA 1
ATOM 1001 C C . ASN A 1 128 ? -7.394 10.627 7.672 1.00 83.12 128 ASN A C 1
ATOM 1003 O O . ASN A 1 128 ? -6.917 10.235 8.735 1.00 83.12 128 ASN A O 1
ATOM 1007 N N . ALA A 1 129 ? -6.795 10.411 6.504 1.00 83.62 129 ALA A N 1
ATOM 1008 C CA . ALA A 1 129 ? -5.494 9.763 6.384 1.00 83.62 129 ALA A CA 1
ATOM 1009 C C . ALA A 1 129 ? -4.573 10.565 5.454 1.00 83.62 129 ALA A C 1
ATOM 1011 O O . ALA A 1 129 ? -5.027 11.024 4.404 1.00 83.62 129 ALA A O 1
ATOM 1012 N N . PRO A 1 130 ? -3.285 10.739 5.794 1.00 83.75 130 PRO A N 1
ATOM 1013 C CA . PRO A 1 130 ? -2.313 11.232 4.831 1.00 83.75 130 PRO A CA 1
ATOM 1014 C C . PRO A 1 130 ? -2.101 10.183 3.737 1.00 83.75 130 PRO A C 1
ATOM 1016 O O . PRO A 1 130 ? -1.860 9.009 4.025 1.00 83.75 130 PRO A O 1
ATOM 1019 N N . MET A 1 131 ? -2.180 10.625 2.489 1.00 83.88 131 MET A N 1
ATOM 1020 C CA . MET A 1 131 ? -1.950 9.816 1.301 1.00 83.88 131 MET A CA 1
ATOM 1021 C C . MET A 1 131 ? -0.837 10.429 0.468 1.00 83.88 131 MET A C 1
ATOM 1023 O O . MET A 1 131 ? -0.606 11.639 0.507 1.00 83.88 131 MET A O 1
ATOM 1027 N N . GLN A 1 132 ? -0.155 9.588 -0.294 1.00 81.44 132 GLN A N 1
ATOM 1028 C CA . GLN A 1 132 ? 0.820 10.022 -1.275 1.00 81.44 132 GLN A CA 1
ATOM 1029 C C . GLN A 1 132 ? 0.804 9.080 -2.470 1.00 81.44 132 GLN A C 1
ATOM 1031 O O . GLN A 1 132 ? 0.853 7.864 -2.274 1.00 81.44 132 GLN A O 1
ATOM 1036 N N . VAL A 1 133 ? 0.799 9.658 -3.674 1.00 84.00 133 VAL A N 1
ATOM 1037 C CA . VAL A 1 133 ? 0.999 8.953 -4.943 1.00 84.00 133 VAL A CA 1
ATOM 1038 C C . VAL A 1 133 ? 2.080 9.627 -5.754 1.00 84.00 133 VAL A C 1
ATOM 1040 O O . VAL A 1 133 ? 2.013 10.824 -5.989 1.00 84.00 133 VAL A O 1
ATOM 1043 N N . ASP A 1 134 ? 3.103 8.865 -6.130 1.00 78.88 134 ASP A N 1
ATOM 1044 C CA . ASP A 1 134 ? 4.186 9.267 -7.044 1.00 78.88 134 ASP A CA 1
ATOM 1045 C C . ASP A 1 134 ? 4.862 10.597 -6.683 1.00 78.88 134 ASP A C 1
ATOM 1047 O O . ASP A 1 134 ? 5.354 11.331 -7.532 1.00 78.88 134 ASP A O 1
ATOM 1051 N N . GLY A 1 135 ? 4.904 10.901 -5.382 1.00 75.06 135 GLY A N 1
ATOM 1052 C CA . GLY A 1 135 ? 5.484 12.137 -4.852 1.00 75.06 135 GLY A CA 1
ATOM 1053 C C . GLY A 1 135 ? 4.468 13.204 -4.457 1.00 75.06 135 GLY A C 1
ATOM 1054 O O . GLY A 1 135 ? 4.820 14.057 -3.651 1.00 75.06 135 GLY A O 1
ATOM 1055 N N . GLU A 1 136 ? 3.223 13.121 -4.925 1.00 80.44 136 GLU A N 1
ATOM 1056 C CA . GLU A 1 136 ? 2.160 14.085 -4.633 1.00 80.44 136 GLU A CA 1
ATOM 1057 C C . GLU A 1 136 ? 1.411 13.701 -3.348 1.00 80.44 136 GLU A C 1
ATOM 1059 O O . GLU A 1 136 ? 0.741 12.661 -3.315 1.00 80.44 136 GLU A O 1
ATOM 1064 N N . PRO A 1 137 ? 1.514 14.493 -2.263 1.00 81.81 137 PRO A N 1
ATOM 1065 C CA . PRO A 1 137 ? 0.822 14.217 -1.014 1.00 81.81 137 PRO A CA 1
ATOM 1066 C C . PRO A 1 137 ? -0.555 14.894 -0.958 1.00 81.81 137 PRO A C 1
ATOM 1068 O O . PRO A 1 137 ? -0.743 16.009 -1.445 1.00 81.81 137 PRO A O 1
ATOM 1071 N N . TRP A 1 138 ? -1.509 14.274 -0.267 1.00 83.75 138 TRP A N 1
ATOM 1072 C CA . TRP A 1 138 ? -2.778 14.906 0.101 1.00 83.75 138 TRP A CA 1
ATOM 1073 C C . TRP A 1 138 ? -3.339 14.338 1.408 1.00 83.75 138 TRP A C 1
ATOM 1075 O O . TRP A 1 138 ? -2.868 13.329 1.931 1.00 83.75 138 TRP A O 1
ATOM 1085 N N . ILE A 1 139 ? -4.365 14.996 1.950 1.00 83.62 139 ILE A N 1
ATOM 1086 C CA . ILE A 1 139 ? -5.156 14.465 3.062 1.00 83.62 139 ILE A CA 1
ATOM 1087 C C . ILE A 1 139 ? -6.444 13.884 2.498 1.00 83.62 139 ILE A C 1
ATOM 1089 O O . ILE A 1 139 ? -7.232 14.584 1.865 1.00 83.62 139 ILE A O 1
ATOM 1093 N N . GLN A 1 140 ? -6.661 12.603 2.750 1.00 85.06 140 GLN A N 1
ATOM 1094 C CA . GLN A 1 140 ? -7.845 11.887 2.323 1.00 85.06 140 GLN A CA 1
ATOM 1095 C C . GLN A 1 140 ? -8.902 11.885 3.414 1.00 85.06 140 GLN A C 1
ATOM 1097 O O . GLN A 1 140 ? -8.638 11.468 4.539 1.00 85.06 140 GLN A O 1
ATOM 1102 N N . HIS A 1 141 ? -10.110 12.305 3.059 1.00 87.94 141 HIS A N 1
ATOM 1103 C CA . HIS A 1 141 ? -11.305 12.147 3.884 1.00 87.94 141 HIS A CA 1
ATOM 1104 C C . HIS A 1 141 ? -11.878 10.726 3.764 1.00 87.94 141 HIS A C 1
ATOM 1106 O O . HIS A 1 141 ? -11.572 10.050 2.778 1.00 87.94 141 HIS A O 1
ATOM 1112 N N . PRO A 1 142 ? -12.729 10.274 4.709 1.00 91.94 142 PRO A N 1
ATOM 1113 C CA . PRO A 1 142 ? -13.384 8.972 4.626 1.00 91.94 142 PRO A CA 1
ATOM 1114 C C . PRO A 1 142 ? -13.955 8.689 3.233 1.00 91.94 142 PRO A C 1
ATOM 1116 O O . PRO A 1 142 ? -14.714 9.493 2.689 1.00 91.94 142 PRO A O 1
ATOM 1119 N N . ALA A 1 143 ? -13.543 7.570 2.645 1.00 90.06 143 ALA A N 1
ATOM 1120 C CA . ALA A 1 143 ? -13.842 7.214 1.265 1.00 90.06 143 ALA A CA 1
ATOM 1121 C C . ALA A 1 143 ? -13.612 5.719 1.021 1.00 90.06 143 ALA A C 1
ATOM 1123 O O . ALA A 1 143 ? -12.902 5.046 1.773 1.00 90.06 143 ALA A O 1
ATOM 1124 N N . GLU A 1 144 ? -14.188 5.224 -0.071 1.00 93.25 144 GLU A N 1
ATOM 1125 C CA . GLU A 1 144 ? -13.773 3.973 -0.696 1.00 93.25 144 GLU A CA 1
ATOM 1126 C C . GLU A 1 144 ? -12.801 4.306 -1.833 1.00 93.25 144 GLU A C 1
ATOM 1128 O O . GLU A 1 144 ? -13.102 5.125 -2.701 1.00 93.25 144 GLU A O 1
ATOM 1133 N N . ILE A 1 145 ? -11.620 3.702 -1.791 1.00 93.19 145 ILE A N 1
ATOM 1134 C CA . ILE A 1 145 ? -10.543 3.872 -2.764 1.00 93.19 145 ILE A CA 1
ATOM 1135 C C . ILE A 1 145 ? -10.358 2.526 -3.450 1.00 93.19 145 ILE A C 1
ATOM 1137 O O . ILE A 1 145 ? -10.197 1.510 -2.777 1.00 93.19 145 ILE A O 1
ATOM 1141 N N . ILE A 1 146 ? -10.375 2.520 -4.778 1.00 93.50 146 ILE A N 1
ATOM 1142 C CA . ILE A 1 146 ? -10.178 1.317 -5.587 1.00 93.50 146 ILE A CA 1
ATOM 1143 C C . ILE A 1 146 ? -8.981 1.566 -6.492 1.00 93.50 146 ILE A C 1
ATOM 1145 O O . ILE A 1 146 ? -8.930 2.576 -7.193 1.00 93.50 146 ILE A O 1
ATOM 1149 N N . ILE A 1 147 ? -8.028 0.642 -6.465 1.00 92.75 147 ILE A N 1
ATOM 1150 C CA . ILE A 1 147 ? -6.807 0.692 -7.261 1.00 92.75 147 ILE A CA 1
ATOM 1151 C C . ILE A 1 147 ? -6.763 -0.568 -8.102 1.00 92.75 147 ILE A C 1
ATOM 1153 O O . ILE A 1 147 ? -6.824 -1.679 -7.581 1.00 92.75 147 ILE A O 1
ATOM 1157 N N . SER A 1 148 ? -6.688 -0.382 -9.410 1.00 91.88 148 SER A N 1
ATOM 1158 C CA . SER A 1 148 ? -6.627 -1.460 -10.384 1.00 91.88 148 SER A CA 1
ATOM 1159 C C . SER A 1 148 ? -5.910 -0.977 -11.636 1.00 91.88 148 SER A C 1
ATOM 1161 O O . SER A 1 148 ? -5.720 0.224 -11.857 1.00 91.88 148 SER A O 1
ATOM 1163 N N . HIS A 1 149 ? -5.501 -1.923 -12.473 1.00 90.06 149 HIS A N 1
ATOM 1164 C CA . HIS A 1 149 ? -4.868 -1.605 -13.742 1.00 90.06 149 HIS A CA 1
ATOM 1165 C C . HIS A 1 149 ? -5.815 -0.806 -14.656 1.00 90.06 149 HIS A C 1
ATOM 1167 O O . HIS A 1 149 ? -6.855 -1.307 -15.091 1.00 90.06 149 HIS A O 1
ATOM 1173 N N . HIS A 1 150 ? -5.385 0.392 -15.051 1.00 85.69 150 HIS A N 1
ATOM 1174 C CA . HIS A 1 150 ? -6.081 1.217 -16.041 1.00 85.69 150 HIS A CA 1
ATOM 1175 C C . HIS A 1 150 ? -5.458 1.107 -17.444 1.00 85.69 150 HIS A C 1
ATOM 1177 O O . HIS A 1 150 ? -6.173 0.937 -18.431 1.00 85.69 150 HIS A O 1
ATOM 1183 N N . GLY A 1 151 ? -4.127 1.159 -17.547 1.00 87.25 151 GLY A N 1
ATOM 1184 C CA . GLY A 1 151 ? -3.406 1.145 -18.819 1.00 87.25 151 GLY A CA 1
ATOM 1185 C C . GLY A 1 151 ? -1.952 0.702 -18.670 1.00 87.25 151 GLY A C 1
ATOM 1186 O O . GLY A 1 151 ? -1.465 0.499 -17.562 1.00 87.25 151 GLY A O 1
ATOM 1187 N N . GLN A 1 152 ? -1.266 0.556 -19.803 1.00 83.31 152 GLN A N 1
ATOM 1188 C CA . GLN A 1 152 ? 0.116 0.087 -19.859 1.00 83.31 152 GLN A CA 1
ATOM 1189 C C . GLN A 1 152 ? 0.882 0.858 -20.934 1.00 83.31 152 GLN A C 1
ATOM 1191 O O . GLN A 1 152 ? 0.387 1.028 -22.050 1.00 83.31 152 GLN A O 1
ATOM 1196 N N . ALA A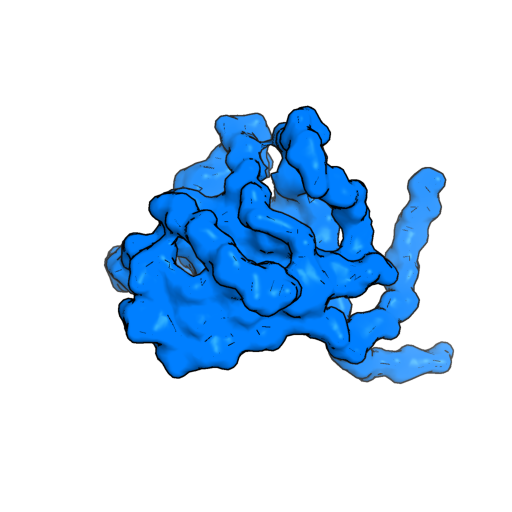 1 153 ? 2.095 1.303 -20.604 1.00 81.75 153 ALA A N 1
ATOM 1197 C CA . ALA A 1 153 ? 2.994 1.964 -21.544 1.00 81.75 153 ALA A CA 1
ATOM 1198 C C . ALA A 1 153 ? 4.229 1.103 -21.823 1.00 81.75 153 ALA A C 1
ATOM 1200 O O . ALA A 1 153 ? 4.679 0.329 -20.977 1.00 81.75 153 ALA A O 1
ATOM 1201 N N . SER A 1 154 ? 4.804 1.259 -23.015 1.00 84.69 154 SER A N 1
ATOM 1202 C CA . SER A 1 154 ? 6.108 0.684 -23.337 1.00 84.69 154 SER A CA 1
ATOM 1203 C C . SER A 1 154 ? 7.212 1.596 -22.814 1.00 84.69 154 SER A C 1
ATOM 1205 O O . SER A 1 154 ? 7.333 2.742 -23.244 1.00 84.69 154 SER A O 1
ATOM 1207 N N . MET A 1 155 ? 8.027 1.069 -21.906 1.00 83.69 155 MET A N 1
ATOM 1208 C CA . MET A 1 155 ? 9.146 1.779 -21.292 1.00 83.69 155 MET A CA 1
ATOM 1209 C C . MET A 1 155 ? 10.469 1.222 -21.818 1.00 83.69 155 MET A C 1
ATOM 1211 O O . MET A 1 155 ? 10.578 0.032 -22.118 1.00 83.69 155 MET A O 1
ATOM 1215 N N . LEU A 1 156 ? 11.492 2.073 -21.917 1.00 87.06 156 LEU A N 1
ATOM 1216 C CA . LEU A 1 156 ? 12.843 1.604 -22.203 1.00 87.06 156 LEU A CA 1
ATOM 1217 C C . LEU A 1 156 ? 13.388 0.892 -20.960 1.00 87.06 156 LEU A C 1
ATOM 1219 O O . LEU A 1 156 ? 13.565 1.516 -19.917 1.00 87.06 156 LEU A O 1
ATOM 1223 N N . ALA A 1 157 ? 13.677 -0.399 -21.086 1.00 80.00 157 ALA A N 1
ATOM 1224 C CA . ALA A 1 157 ? 14.306 -1.187 -20.037 1.00 80.00 157 ALA A CA 1
ATOM 1225 C C . ALA A 1 157 ? 15.762 -1.494 -20.397 1.00 80.00 157 ALA A C 1
ATOM 1227 O O . ALA A 1 157 ? 16.118 -1.653 -21.568 1.00 80.00 157 ALA A O 1
ATOM 1228 N N . LYS A 1 158 ? 16.612 -1.597 -19.374 1.00 79.62 158 LYS A N 1
ATOM 1229 C CA . LYS A 1 158 ? 17.953 -2.154 -19.542 1.00 79.62 158 LYS A CA 1
ATOM 1230 C C . LYS A 1 158 ? 17.805 -3.651 -19.826 1.00 79.62 158 LYS A C 1
ATOM 1232 O O . LYS A 1 158 ? 17.085 -4.328 -19.101 1.00 79.62 158 LYS A O 1
ATOM 1237 N N . MET A 1 159 ? 18.475 -4.150 -20.864 1.00 67.31 159 MET A N 1
ATOM 1238 C CA . MET A 1 159 ? 18.597 -5.594 -21.068 1.00 67.31 159 MET A CA 1
ATOM 1239 C C . MET A 1 159 ? 19.430 -6.171 -19.919 1.00 67.31 159 MET A C 1
ATOM 1241 O O . MET A 1 159 ? 20.555 -5.711 -19.699 1.00 67.31 159 MET A O 1
ATOM 1245 N N . GLU A 1 160 ? 18.838 -7.095 -19.164 1.00 57.16 160 GLU A N 1
ATOM 1246 C CA . GLU A 1 160 ? 19.522 -7.863 -18.116 1.00 57.16 160 GLU A CA 1
ATOM 1247 C C . GLU A 1 160 ? 20.425 -8.946 -18.713 1.00 57.16 160 GLU A C 1
ATOM 1249 O O . GLU A 1 160 ? 20.035 -9.553 -19.740 1.00 57.16 160 GLU A O 1
#